Protein AF-A0A7S3ST66-F1 (afdb_monomer_lite)

pLDDT: mean 73.98, std 17.17, range [30.98, 94.31]

Radius of gyration: 25.69 Å; chains: 1; bounding box: 51×33×82 Å

Foldseek 3Di:
DVVVVVVVVVVVVVVVVVVVVVVVVVVVVVVVVVVVVVVVVVVVVVVVVVVVPDDDDDPPDPDPVPPPPDDDDPVLLVLLLVLLCVLPVVDDSVLSVQLSVLLVVCVVVVNVVSVVLSVVSSSLSVVLVPQDDLDDDPCSVVSVVVNNVSSVVSVVCSVVSVVSSVPD

Sequence (168 aa):
AAAEEAARVARERREAEMAAAEEAEAAAERLVAEEAAASAEAKAAVLAEEAAGGFRFDVVSAPRGAEETGSWSDALEGRVFEQMLAAFDNYPPEEVEALLAALVRAAGDGEAEAERSLLKLAGLARSIEALPAAGSGGDGALAADEARSLYSQVRMWGKDGERWLEGR

Structure (mmCIF, N/CA/C/O backbone):
data_AF-A0A7S3ST66-F1
#
_entry.id   AF-A0A7S3ST66-F1
#
loop_
_atom_site.group_PDB
_atom_site.id
_atom_site.type_symbol
_atom_site.label_atom_id
_atom_site.label_alt_id
_atom_site.label_comp_id
_atom_site.label_asym_id
_atom_site.label_entity_id
_atom_site.label_seq_id
_atom_site.pdbx_PDB_ins_code
_atom_site.Cartn_x
_atom_site.Cartn_y
_atom_site.Cartn_z
_atom_site.occupancy
_atom_site.B_iso_or_equiv
_atom_site.auth_seq_id
_atom_site.auth_comp_id
_atom_site.auth_asym_id
_atom_site.auth_atom_id
_atom_site.pdbx_PDB_model_num
ATOM 1 N N . ALA A 1 1 ? 34.665 15.885 -61.845 1.00 63.66 1 ALA A N 1
ATOM 2 C CA . ALA A 1 1 ? 33.401 16.631 -61.671 1.00 63.66 1 ALA A CA 1
ATOM 3 C C . ALA A 1 1 ? 32.408 15.840 -60.812 1.00 63.66 1 ALA A C 1
ATOM 5 O O . ALA A 1 1 ? 32.470 15.993 -59.605 1.00 63.66 1 ALA A O 1
ATOM 6 N N . ALA A 1 2 ? 31.591 14.922 -61.351 1.00 68.06 2 ALA A N 1
ATOM 7 C CA . ALA A 1 2 ? 30.524 14.263 -60.569 1.00 68.06 2 ALA A CA 1
ATOM 8 C C . ALA A 1 2 ? 31.004 13.402 -59.374 1.00 68.06 2 ALA A C 1
ATOM 10 O O . ALA A 1 2 ? 30.399 13.432 -58.308 1.00 68.06 2 ALA A O 1
ATOM 11 N N . ALA A 1 3 ? 32.111 12.664 -59.521 1.00 71.06 3 ALA A N 1
ATOM 12 C CA . ALA A 1 3 ? 32.657 11.832 -58.438 1.00 71.06 3 ALA A CA 1
ATOM 13 C C . ALA A 1 3 ? 33.282 12.653 -57.290 1.00 71.06 3 ALA A C 1
ATOM 15 O O . ALA A 1 3 ? 33.271 12.236 -56.137 1.00 71.06 3 ALA A O 1
ATOM 16 N N . GLU A 1 4 ? 33.804 13.833 -57.611 1.00 73.88 4 GLU A N 1
ATOM 17 C CA . GLU A 1 4 ? 34.454 14.746 -56.665 1.00 73.88 4 GLU A CA 1
ATOM 18 C C . GLU A 1 4 ? 33.411 15.519 -55.846 1.00 73.88 4 GLU A C 1
ATOM 20 O O . GLU A 1 4 ? 33.552 15.699 -54.639 1.00 73.88 4 GLU A O 1
ATOM 25 N N . GLU A 1 5 ? 32.296 15.872 -56.486 1.00 73.12 5 GLU A N 1
ATOM 26 C CA . GLU A 1 5 ? 31.139 16.481 -55.837 1.00 73.12 5 GLU A CA 1
ATOM 27 C C . GLU A 1 5 ? 30.400 15.495 -54.920 1.00 73.12 5 GLU A C 1
ATOM 29 O O . GLU A 1 5 ? 30.042 15.852 -53.799 1.00 73.12 5 GLU A O 1
ATOM 34 N N . ALA A 1 6 ? 30.270 14.226 -55.324 1.00 77.94 6 ALA A N 1
ATOM 35 C CA . ALA A 1 6 ? 29.720 13.173 -54.468 1.00 77.94 6 ALA A CA 1
ATOM 36 C C . ALA A 1 6 ? 30.592 12.906 -53.225 1.00 77.94 6 ALA A C 1
ATOM 38 O O . ALA A 1 6 ? 30.066 12.726 -52.126 1.00 77.94 6 ALA A O 1
ATOM 39 N N . ALA A 1 7 ? 31.921 12.929 -53.377 1.00 79.81 7 ALA A N 1
ATOM 40 C CA . ALA A 1 7 ? 32.851 12.781 -52.258 1.00 79.81 7 ALA A CA 1
ATOM 41 C C . ALA A 1 7 ? 32.781 13.968 -51.280 1.00 79.81 7 ALA A C 1
ATOM 43 O O . ALA A 1 7 ? 32.843 13.764 -50.067 1.00 79.81 7 ALA A O 1
ATOM 44 N N . ARG A 1 8 ? 32.595 15.196 -51.788 1.00 83.06 8 ARG A N 1
ATOM 45 C CA . ARG A 1 8 ? 32.399 16.393 -50.956 1.00 83.06 8 ARG A CA 1
ATOM 46 C C . ARG A 1 8 ? 31.115 16.302 -50.128 1.00 83.06 8 ARG A C 1
ATOM 48 O O . ARG A 1 8 ? 31.176 16.462 -48.915 1.00 83.06 8 ARG A O 1
ATOM 55 N N . VAL A 1 9 ? 29.988 15.960 -50.754 1.00 82.69 9 VAL A N 1
ATOM 56 C CA . VAL A 1 9 ? 28.689 15.835 -50.062 1.00 82.69 9 VAL A CA 1
ATOM 57 C C . VAL A 1 9 ? 28.717 14.727 -49.005 1.00 82.69 9 VAL A C 1
ATOM 59 O O . VAL A 1 9 ? 28.185 14.896 -47.910 1.00 82.69 9 VAL A O 1
ATOM 62 N N . ALA A 1 10 ? 29.372 13.598 -49.293 1.00 81.19 10 ALA A N 1
ATOM 63 C CA . ALA A 1 10 ? 29.528 12.516 -48.320 1.00 81.19 10 ALA A CA 1
ATOM 64 C C . ALA A 1 10 ? 30.352 12.946 -47.094 1.00 81.19 10 ALA A C 1
ATOM 66 O O . ALA A 1 10 ? 30.058 12.528 -45.973 1.00 81.19 10 ALA A O 1
ATOM 67 N N . ARG A 1 11 ? 31.366 13.795 -47.296 1.00 83.88 11 ARG A N 1
ATOM 68 C CA . ARG A 1 11 ? 32.185 14.341 -46.213 1.00 83.88 11 ARG A CA 1
ATOM 69 C C . ARG A 1 11 ? 31.414 15.356 -45.368 1.00 83.88 11 ARG A C 1
ATOM 71 O O . ARG A 1 11 ? 31.411 15.218 -44.152 1.00 83.88 11 ARG A O 1
ATOM 78 N N . GLU A 1 12 ? 30.716 16.297 -45.998 1.00 84.06 12 GLU A N 1
ATOM 79 C CA . GLU A 1 12 ? 29.888 17.298 -45.305 1.00 84.06 12 GLU A CA 1
ATOM 80 C C . GLU A 1 12 ? 28.785 16.638 -44.470 1.00 84.06 12 GLU A C 1
ATOM 82 O O . GLU A 1 12 ? 28.550 17.015 -43.325 1.00 84.06 12 GLU A O 1
ATOM 87 N N . ARG A 1 13 ? 28.149 15.588 -45.006 1.00 82.19 13 ARG A N 1
ATOM 88 C CA . ARG A 1 13 ? 27.138 14.822 -44.272 1.00 82.19 13 ARG A CA 1
ATOM 89 C C . ARG A 1 13 ? 27.719 14.125 -43.043 1.00 82.19 13 ARG A C 1
ATOM 91 O O . ARG A 1 13 ? 27.105 14.155 -41.984 1.00 82.19 13 ARG A O 1
ATOM 98 N N . ARG A 1 14 ? 28.905 13.528 -43.169 1.00 79.94 14 ARG A N 1
ATOM 99 C CA . ARG A 1 14 ? 29.579 12.864 -42.048 1.00 79.94 14 ARG A CA 1
ATOM 100 C C . ARG A 1 14 ? 30.027 13.861 -40.977 1.00 79.94 14 ARG A C 1
ATOM 102 O O . ARG A 1 14 ? 29.932 13.555 -39.796 1.00 79.94 14 ARG A O 1
ATOM 109 N N . GLU A 1 15 ? 30.495 15.040 -41.378 1.00 85.06 15 GLU A N 1
ATOM 110 C CA . GLU A 1 15 ? 30.847 16.125 -40.452 1.00 85.06 15 GLU A CA 1
ATOM 111 C C . GLU A 1 15 ? 29.602 16.642 -39.705 1.00 85.06 15 GLU A C 1
ATOM 113 O O . GLU A 1 15 ? 29.653 16.810 -38.489 1.00 85.06 15 GLU A O 1
ATOM 118 N N . ALA A 1 16 ? 28.460 16.784 -40.387 1.00 79.31 16 ALA A N 1
ATOM 119 C CA . ALA A 1 16 ? 27.192 17.162 -39.756 1.00 79.31 16 ALA A CA 1
ATOM 120 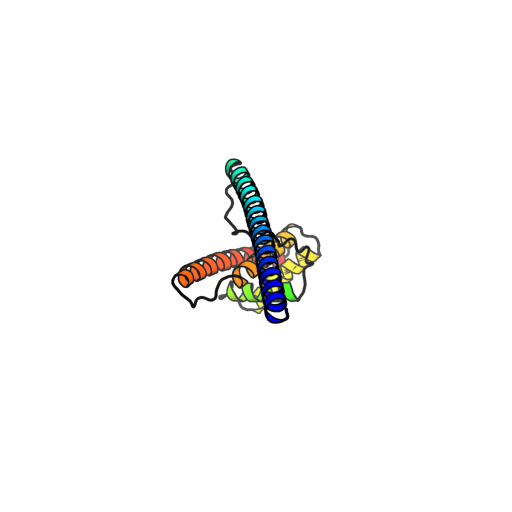C C . ALA A 1 16 ? 26.649 16.089 -38.791 1.00 79.31 16 ALA A C 1
ATOM 122 O O . ALA A 1 16 ? 26.147 16.420 -37.720 1.00 79.31 16 ALA A O 1
ATOM 123 N N . GLU A 1 17 ? 26.769 14.806 -39.145 1.00 78.19 17 GLU A N 1
ATOM 124 C CA . GLU A 1 17 ? 26.357 13.693 -38.279 1.00 78.19 17 GLU A CA 1
ATOM 125 C C . GLU A 1 17 ? 27.221 13.604 -37.008 1.00 78.19 17 GLU A C 1
ATOM 127 O O . GLU A 1 17 ? 26.687 13.334 -35.934 1.00 78.19 17 GLU A O 1
ATOM 132 N N . MET A 1 18 ? 28.529 13.887 -37.092 1.00 82.50 18 MET A N 1
ATOM 133 C CA . MET A 1 18 ? 29.393 13.944 -35.903 1.00 82.50 18 MET A CA 1
ATOM 134 C C . MET A 1 18 ? 29.079 15.148 -35.011 1.00 82.50 18 MET A C 1
ATOM 136 O O . MET A 1 18 ? 28.982 14.978 -33.801 1.00 82.50 18 MET A O 1
ATOM 140 N N . ALA A 1 19 ? 28.844 16.332 -35.587 1.00 83.06 19 ALA A N 1
ATOM 141 C CA . ALA A 1 19 ? 28.464 17.514 -34.810 1.00 83.06 19 ALA A CA 1
ATOM 142 C C . ALA A 1 19 ? 27.136 17.306 -34.054 1.00 83.06 19 ALA A C 1
ATOM 144 O O . ALA A 1 19 ? 27.022 17.660 -32.884 1.00 83.06 19 ALA A O 1
ATOM 145 N N . ALA A 1 20 ? 26.152 16.660 -34.689 1.00 78.00 20 ALA A N 1
ATOM 146 C CA . ALA A 1 20 ? 24.884 16.325 -34.042 1.00 78.00 20 ALA A CA 1
ATOM 147 C C . ALA A 1 20 ? 25.046 15.291 -32.910 1.00 78.00 20 ALA A C 1
ATOM 149 O O . ALA A 1 20 ? 24.328 15.351 -31.912 1.00 78.00 20 ALA A O 1
ATOM 150 N N . ALA A 1 21 ? 25.982 14.346 -33.051 1.00 77.88 21 ALA A N 1
ATOM 151 C CA . ALA A 1 21 ? 26.285 13.370 -32.007 1.00 77.88 21 ALA A CA 1
ATOM 152 C C . ALA A 1 21 ? 26.968 14.022 -30.791 1.00 77.88 21 ALA A C 1
ATOM 154 O O . ALA A 1 21 ? 26.576 13.735 -29.662 1.00 77.88 21 ALA A O 1
ATOM 155 N N . GLU A 1 22 ? 27.914 14.940 -31.012 1.00 80.31 22 GLU A N 1
ATOM 156 C CA . GLU A 1 22 ? 28.578 15.695 -29.938 1.00 80.31 22 GLU A CA 1
ATOM 157 C C . GLU A 1 22 ? 27.595 16.599 -29.173 1.00 80.31 22 GLU A C 1
ATOM 159 O O . GLU A 1 22 ? 27.641 16.672 -27.945 1.00 80.31 22 GLU A O 1
ATOM 164 N N . GLU A 1 23 ? 26.655 17.250 -29.867 1.00 78.19 23 GLU A N 1
ATOM 165 C CA . GLU A 1 23 ? 25.607 18.044 -29.211 1.00 78.19 23 GLU A CA 1
ATOM 166 C C . GLU A 1 23 ? 24.656 17.179 -28.368 1.00 78.19 23 GLU A C 1
ATOM 168 O O . GLU A 1 23 ? 24.257 17.585 -27.272 1.00 78.19 23 GLU A O 1
ATOM 173 N N . ALA A 1 24 ? 24.314 15.977 -28.842 1.00 71.88 24 ALA A N 1
ATOM 174 C CA . ALA A 1 24 ? 23.474 15.039 -28.102 1.00 71.88 24 ALA A CA 1
ATOM 175 C C . ALA A 1 24 ? 24.180 14.488 -26.850 1.00 71.88 24 ALA A C 1
ATOM 177 O O . ALA A 1 24 ? 23.554 14.372 -25.795 1.00 71.88 24 ALA A O 1
ATOM 178 N N . GLU A 1 25 ? 25.479 14.197 -26.942 1.00 76.00 25 GLU A N 1
ATOM 179 C CA . GLU A 1 25 ? 26.301 13.761 -25.809 1.00 76.00 25 GLU A CA 1
ATOM 180 C C . GLU A 1 25 ? 26.424 14.872 -24.757 1.00 76.00 25 GLU A C 1
ATOM 182 O O . GLU A 1 25 ? 26.128 14.646 -23.585 1.00 76.00 25 GLU A O 1
ATOM 187 N N . ALA A 1 26 ? 26.706 16.109 -25.176 1.00 78.75 26 ALA A N 1
ATOM 188 C CA . ALA A 1 26 ? 26.766 17.256 -24.271 1.00 78.75 26 ALA A CA 1
ATOM 189 C C . ALA A 1 26 ? 25.416 17.556 -23.588 1.00 78.75 26 ALA A C 1
ATOM 191 O O . ALA A 1 26 ? 25.382 18.027 -22.448 1.00 78.75 26 ALA A O 1
ATOM 192 N N . ALA A 1 27 ? 24.290 17.301 -24.261 1.00 72.81 27 ALA A N 1
ATOM 193 C CA . ALA A 1 27 ? 22.963 17.423 -23.660 1.00 72.81 27 ALA A CA 1
ATOM 194 C C . ALA A 1 27 ? 22.699 16.317 -22.624 1.00 72.81 27 ALA A C 1
ATOM 196 O O . ALA A 1 27 ? 22.174 16.605 -21.547 1.00 72.81 27 ALA A O 1
ATOM 197 N N . ALA A 1 28 ? 23.106 15.077 -22.911 1.00 67.38 28 ALA A N 1
ATOM 198 C CA . ALA A 1 28 ? 22.996 13.962 -21.975 1.00 67.38 28 ALA A CA 1
ATOM 199 C C . ALA A 1 28 ? 23.866 14.175 -20.724 1.00 67.38 28 ALA A C 1
ATOM 201 O O . ALA A 1 28 ? 23.392 13.977 -19.607 1.00 67.38 28 ALA A O 1
ATOM 202 N N . GLU A 1 29 ? 25.099 14.662 -20.883 1.00 74.38 29 GLU A N 1
ATOM 203 C CA . GLU A 1 29 ? 25.986 14.981 -19.757 1.00 74.38 29 GLU A CA 1
ATOM 204 C C . GLU A 1 29 ? 25.415 16.080 -18.851 1.00 74.38 29 GLU A C 1
ATOM 206 O O . GLU A 1 29 ? 25.532 15.998 -17.627 1.00 74.38 29 GLU A O 1
ATOM 211 N N . ARG A 1 30 ? 24.749 17.091 -19.426 1.00 77.44 30 ARG A N 1
ATOM 212 C CA . ARG A 1 30 ? 24.077 18.142 -18.644 1.00 77.44 30 ARG A CA 1
ATOM 213 C C . ARG A 1 30 ? 22.915 17.595 -17.823 1.00 77.44 30 ARG A C 1
ATOM 215 O O . ARG A 1 30 ? 22.799 17.964 -16.660 1.00 77.44 30 ARG A O 1
ATOM 222 N N . LEU A 1 31 ? 22.108 16.700 -18.395 1.00 67.50 31 LEU A N 1
ATOM 223 C CA . LEU A 1 31 ? 21.007 16.048 -17.677 1.00 67.50 31 LEU A CA 1
ATOM 224 C C . LEU A 1 31 ? 21.521 15.197 -16.510 1.00 67.50 31 LEU A C 1
ATOM 226 O O . LEU A 1 31 ? 21.006 15.304 -15.400 1.00 67.50 31 LEU A O 1
ATOM 230 N N . VAL A 1 32 ? 22.589 14.425 -16.727 1.00 72.31 32 VAL A N 1
ATOM 231 C CA . VAL A 1 32 ? 23.228 13.626 -15.668 1.00 72.31 32 VAL A CA 1
ATOM 232 C C . VAL A 1 32 ? 23.807 14.522 -14.566 1.00 72.31 32 VAL A C 1
ATOM 234 O O . VAL A 1 32 ? 23.696 14.201 -13.383 1.00 72.31 32 VAL A O 1
ATOM 237 N N . ALA A 1 33 ? 24.406 15.662 -14.924 1.00 67.25 33 ALA A N 1
ATOM 238 C CA . ALA A 1 33 ? 24.940 16.615 -13.952 1.00 67.25 33 ALA A CA 1
ATOM 239 C C . ALA A 1 33 ? 23.836 17.313 -13.135 1.00 67.25 33 ALA A C 1
ATOM 241 O O . ALA A 1 33 ? 24.005 17.516 -11.931 1.00 67.25 33 ALA A O 1
ATOM 242 N N . GLU A 1 34 ? 22.710 17.655 -13.762 1.00 65.38 34 GLU A N 1
ATOM 243 C CA . GLU A 1 34 ? 21.543 18.245 -13.097 1.00 65.38 34 GLU A CA 1
ATOM 244 C C . GLU A 1 34 ? 20.892 17.250 -12.123 1.00 65.38 34 GLU A C 1
ATOM 246 O O . GLU A 1 34 ? 20.616 17.590 -10.971 1.00 65.38 34 GLU A O 1
ATOM 251 N N . GLU A 1 35 ? 20.763 15.986 -12.530 1.00 60.91 35 GLU A N 1
ATOM 252 C CA . GLU A 1 35 ? 20.268 14.903 -11.677 1.00 60.91 35 GLU A CA 1
ATOM 253 C C . GLU A 1 35 ? 21.212 14.629 -10.492 1.00 60.91 35 GLU A C 1
ATOM 255 O O . GLU A 1 35 ? 20.773 14.474 -9.346 1.00 60.91 35 GLU A O 1
ATOM 260 N N . ALA A 1 36 ? 22.527 14.647 -10.728 1.00 61.31 36 ALA A N 1
ATOM 261 C CA . ALA A 1 36 ? 23.526 14.496 -9.675 1.00 61.31 36 ALA A CA 1
ATOM 262 C C . ALA A 1 36 ? 23.494 15.660 -8.668 1.00 61.31 36 ALA A C 1
ATOM 264 O O . ALA A 1 36 ? 23.629 15.429 -7.462 1.00 61.31 36 ALA A O 1
ATOM 265 N N . ALA A 1 37 ? 23.280 16.895 -9.133 1.00 64.38 37 ALA A N 1
ATOM 266 C CA . ALA A 1 37 ? 23.150 18.069 -8.274 1.00 64.38 37 ALA A CA 1
ATOM 267 C C . ALA A 1 37 ? 21.884 17.998 -7.403 1.00 64.38 37 ALA A C 1
ATOM 269 O O . ALA A 1 37 ? 21.971 18.180 -6.186 1.00 64.38 37 ALA A O 1
ATOM 270 N N . ALA A 1 38 ? 20.742 17.627 -7.990 1.00 59.62 38 ALA A N 1
ATOM 271 C CA . ALA A 1 38 ? 19.496 17.420 -7.253 1.00 59.62 38 ALA A CA 1
ATOM 272 C C . ALA A 1 38 ? 19.622 16.287 -6.214 1.00 59.62 38 ALA A C 1
ATOM 274 O O . ALA A 1 38 ? 19.124 16.398 -5.091 1.00 59.62 38 ALA A O 1
ATOM 275 N N . SER A 1 39 ? 20.352 15.213 -6.541 1.00 50.88 39 SER A N 1
ATOM 276 C CA . SER A 1 39 ? 20.647 14.112 -5.613 1.00 50.88 39 SER A CA 1
ATOM 277 C C . SER A 1 39 ? 21.589 14.525 -4.472 1.00 50.88 39 SER A C 1
ATOM 279 O O . SER A 1 39 ? 21.445 14.065 -3.337 1.00 50.88 39 SER A O 1
ATOM 281 N N . ALA A 1 40 ? 22.550 15.414 -4.731 1.00 61.03 40 ALA A N 1
ATOM 282 C CA . ALA A 1 40 ? 23.455 15.926 -3.705 1.00 61.03 40 ALA A CA 1
ATOM 283 C C . ALA A 1 40 ? 22.732 16.851 -2.712 1.00 61.03 40 ALA A C 1
ATOM 285 O O . ALA A 1 40 ? 22.902 16.700 -1.501 1.00 61.03 40 ALA A O 1
ATOM 286 N N . GLU A 1 41 ? 21.877 17.749 -3.204 1.00 57.31 41 GLU A N 1
ATOM 287 C CA . GLU A 1 41 ? 21.034 18.609 -2.364 1.00 57.31 41 GLU A CA 1
ATOM 288 C C . GLU A 1 41 ? 20.041 17.778 -1.540 1.00 57.31 41 GLU A C 1
ATOM 290 O O . GLU A 1 41 ? 19.855 17.999 -0.341 1.00 57.31 41 GLU A O 1
ATOM 295 N N . ALA A 1 42 ? 19.498 16.724 -2.152 1.00 52.78 42 ALA A N 1
ATOM 296 C CA . ALA A 1 42 ? 18.650 15.757 -1.483 1.00 52.78 42 ALA A CA 1
ATOM 297 C C . ALA A 1 42 ? 19.334 15.070 -0.296 1.00 52.78 42 ALA A C 1
ATOM 299 O O . ALA A 1 42 ? 18.742 14.983 0.780 1.00 52.78 42 ALA A O 1
ATOM 300 N N . LYS A 1 43 ? 20.572 14.604 -0.491 1.00 54.34 43 LYS A N 1
ATOM 301 C CA . LYS A 1 43 ? 21.386 13.975 0.557 1.00 54.34 43 LYS A CA 1
ATOM 302 C C . LYS A 1 43 ? 21.778 14.969 1.646 1.00 54.34 43 LYS A C 1
ATOM 304 O O . LYS A 1 43 ? 21.756 14.614 2.820 1.00 54.34 43 LYS A O 1
ATOM 309 N N . ALA A 1 44 ? 22.091 16.212 1.282 1.00 57.91 44 ALA A N 1
ATOM 310 C CA . ALA A 1 44 ? 22.423 17.258 2.244 1.00 57.91 44 ALA A CA 1
ATOM 311 C C . ALA A 1 44 ? 21.237 17.593 3.168 1.00 57.91 44 ALA A C 1
ATOM 313 O O . ALA A 1 44 ? 21.436 17.777 4.367 1.00 57.91 44 ALA A O 1
ATOM 314 N N . ALA A 1 45 ? 20.009 17.606 2.639 1.00 56.34 45 ALA A N 1
ATOM 315 C CA . ALA A 1 45 ? 18.800 17.820 3.434 1.00 56.34 45 ALA A CA 1
ATOM 316 C C . ALA A 1 45 ? 18.536 16.676 4.432 1.00 56.34 45 ALA A C 1
ATOM 318 O O . ALA A 1 45 ? 18.174 16.937 5.577 1.00 56.34 45 ALA A O 1
ATOM 319 N N . VAL A 1 46 ? 18.774 15.422 4.026 1.00 51.31 46 VAL A N 1
ATOM 320 C CA . VAL A 1 46 ? 18.647 14.245 4.906 1.00 51.31 46 VAL A CA 1
ATOM 321 C C . VAL A 1 46 ? 19.680 14.294 6.035 1.00 51.31 46 VAL A C 1
ATOM 323 O O . VAL A 1 46 ? 19.320 14.192 7.204 1.00 51.31 46 VAL A O 1
ATOM 326 N N . LEU A 1 47 ? 20.947 14.561 5.706 1.00 55.12 47 LEU A N 1
ATOM 327 C CA . LEU A 1 47 ? 22.028 14.670 6.694 1.00 55.12 47 LEU A CA 1
ATOM 328 C C . LEU A 1 47 ? 21.803 15.823 7.693 1.00 55.12 47 LEU A C 1
ATOM 330 O O . LEU A 1 47 ? 22.191 15.728 8.858 1.00 55.12 47 LEU A O 1
ATOM 334 N N . ALA A 1 48 ? 21.167 16.916 7.256 1.00 56.31 48 ALA A N 1
ATOM 335 C CA . ALA A 1 48 ? 20.810 18.036 8.124 1.00 56.31 48 ALA A CA 1
ATOM 336 C C . ALA A 1 48 ? 19.681 17.687 9.115 1.00 56.31 48 ALA A C 1
ATOM 338 O O . ALA A 1 48 ? 19.720 18.145 10.258 1.00 56.31 48 ALA A O 1
ATOM 339 N N . GLU A 1 49 ? 18.707 16.861 8.715 1.00 47.28 49 GLU A N 1
ATOM 340 C CA . GLU A 1 49 ? 17.666 16.355 9.620 1.00 47.28 49 GLU A CA 1
ATOM 341 C C . GLU A 1 49 ? 18.202 15.289 10.596 1.00 47.28 49 GLU A C 1
ATOM 343 O O . GLU A 1 49 ? 17.817 15.294 11.768 1.00 47.28 49 GLU A O 1
ATOM 348 N N . GLU A 1 50 ? 19.137 14.431 10.170 1.00 47.62 50 GLU A N 1
ATOM 349 C CA . GLU A 1 50 ? 19.799 13.445 11.045 1.00 47.62 50 GLU A CA 1
ATOM 350 C C . GLU A 1 50 ? 20.598 14.114 12.174 1.00 47.62 50 GLU A C 1
ATOM 352 O O . GLU A 1 50 ? 20.544 13.688 13.331 1.00 47.62 50 GLU A O 1
ATOM 357 N N . ALA A 1 51 ? 21.290 15.216 11.869 1.00 51.78 51 ALA A N 1
ATOM 358 C CA . ALA A 1 51 ? 22.035 15.993 12.858 1.00 51.78 51 ALA A CA 1
ATOM 359 C C . ALA A 1 51 ? 21.133 16.648 13.926 1.00 51.78 51 ALA A C 1
ATOM 361 O O . ALA A 1 51 ? 21.612 16.979 15.013 1.00 51.78 51 ALA A O 1
ATOM 362 N N . ALA A 1 52 ? 19.832 16.812 13.651 1.00 50.56 52 ALA A N 1
ATOM 363 C CA . ALA A 1 52 ? 18.859 17.407 14.568 1.00 50.56 52 ALA A CA 1
ATOM 364 C C . ALA A 1 52 ? 18.253 16.406 15.579 1.00 50.56 52 ALA A C 1
ATOM 366 O O . ALA A 1 52 ? 17.410 16.790 16.391 1.00 50.56 52 ALA A O 1
ATOM 367 N N . GLY A 1 53 ? 18.697 15.142 15.582 1.00 38.09 53 GLY A N 1
ATOM 368 C CA . GLY A 1 53 ? 18.439 14.197 16.677 1.00 38.09 53 GLY A CA 1
ATOM 369 C C . GLY A 1 53 ? 17.025 13.607 16.736 1.00 38.09 53 GLY A C 1
ATOM 370 O O . GLY A 1 53 ? 16.584 13.180 17.804 1.00 38.09 53 GLY A O 1
ATOM 371 N N . GLY A 1 54 ? 16.306 13.559 15.613 1.00 36.81 54 GLY A N 1
ATOM 372 C CA . GLY A 1 54 ? 15.024 12.864 15.510 1.00 36.81 54 GLY A CA 1
ATOM 373 C C . GLY A 1 54 ? 15.212 11.408 15.094 1.00 36.81 54 GLY A C 1
ATOM 374 O O . GLY A 1 54 ? 15.506 11.133 13.939 1.00 36.81 54 GLY A O 1
ATOM 375 N N . PHE A 1 55 ? 14.998 10.462 16.007 1.00 32.59 55 PHE A N 1
ATOM 376 C CA . PHE A 1 55 ? 14.850 9.047 15.657 1.00 32.59 55 PHE A CA 1
ATOM 377 C C . PHE A 1 55 ? 13.622 8.895 14.737 1.00 32.59 55 PHE A C 1
ATOM 379 O O . PHE A 1 55 ? 12.486 8.951 15.213 1.00 32.59 55 PHE A O 1
ATOM 386 N N . ARG A 1 56 ? 13.829 8.752 13.421 1.00 41.03 56 ARG A N 1
ATOM 387 C CA . ARG A 1 56 ? 12.782 8.398 12.452 1.00 41.03 56 ARG A CA 1
ATOM 388 C C . ARG A 1 56 ? 13.109 7.055 11.819 1.00 41.03 56 ARG A C 1
ATOM 390 O O . ARG A 1 56 ? 14.192 6.842 11.297 1.00 41.03 56 ARG A O 1
ATOM 397 N N . PHE A 1 57 ? 12.127 6.168 11.898 1.00 35.19 57 PHE A N 1
ATOM 398 C CA . PHE A 1 57 ? 12.048 4.935 11.134 1.00 35.19 57 PHE A CA 1
ATOM 399 C C . PHE A 1 57 ? 11.952 5.325 9.652 1.00 35.19 57 PHE A C 1
ATOM 401 O O . PHE A 1 57 ? 11.001 6.013 9.272 1.00 35.19 57 PHE A O 1
ATOM 408 N N . ASP A 1 58 ? 12.950 4.951 8.853 1.00 37.12 58 ASP A N 1
ATOM 409 C CA . ASP A 1 58 ? 12.973 5.159 7.406 1.00 37.12 58 ASP A CA 1
ATOM 410 C C . ASP A 1 58 ? 11.758 4.479 6.759 1.00 37.12 58 ASP A C 1
ATOM 412 O O . ASP A 1 58 ? 11.747 3.277 6.497 1.00 37.12 58 ASP A O 1
ATOM 416 N N . VAL A 1 59 ? 10.714 5.257 6.467 1.00 37.56 59 VAL A N 1
ATOM 417 C CA . VAL A 1 59 ? 9.895 4.984 5.285 1.00 37.56 59 VAL A CA 1
ATOM 418 C C . VAL A 1 59 ? 10.777 5.423 4.132 1.00 37.56 59 VAL A C 1
ATOM 420 O O . VAL A 1 59 ? 10.869 6.618 3.847 1.00 37.56 59 VAL A O 1
ATOM 423 N N . VAL A 1 60 ? 11.5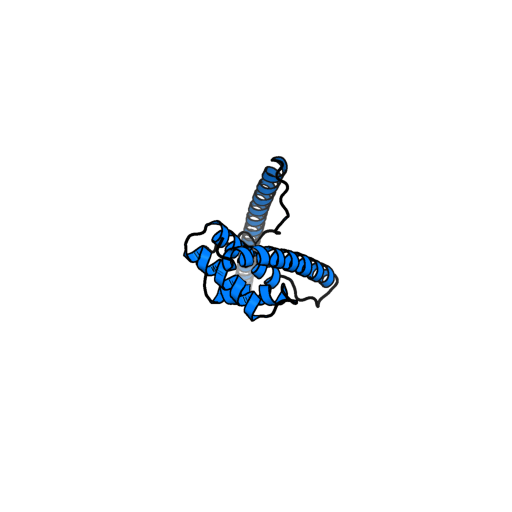10 4.464 3.563 1.00 39.72 60 VAL A N 1
ATOM 424 C CA . VAL A 1 60 ? 12.367 4.661 2.395 1.00 39.72 60 VAL A CA 1
ATOM 425 C C . VAL A 1 60 ? 11.594 5.493 1.382 1.00 39.72 60 VAL A C 1
ATOM 427 O O . VAL A 1 60 ? 10.560 5.072 0.870 1.00 39.72 60 VAL A O 1
ATOM 430 N N . SER A 1 61 ? 12.093 6.716 1.205 1.00 38.41 61 SER A N 1
ATOM 431 C CA . SER A 1 61 ? 11.760 7.699 0.182 1.00 38.41 61 SER A CA 1
ATOM 432 C C . SER A 1 61 ? 10.755 7.198 -0.857 1.00 38.41 61 SER A C 1
ATOM 434 O O . SER A 1 61 ? 11.129 6.523 -1.816 1.00 38.41 61 SER A O 1
ATOM 436 N N . ALA A 1 62 ? 9.492 7.615 -0.726 1.00 41.00 62 ALA A N 1
ATOM 437 C CA . ALA A 1 62 ? 8.661 7.769 -1.912 1.00 41.00 62 ALA A CA 1
ATOM 438 C C . ALA A 1 62 ? 9.473 8.622 -2.912 1.00 41.00 62 ALA A C 1
ATOM 440 O O . ALA A 1 62 ? 10.029 9.647 -2.497 1.00 41.00 62 ALA A O 1
ATOM 441 N N . PRO A 1 63 ? 9.629 8.203 -4.180 1.00 35.19 63 PRO A N 1
ATOM 442 C CA . PRO A 1 63 ? 10.464 8.920 -5.136 1.00 35.19 63 PRO A CA 1
ATOM 443 C C . PRO A 1 63 ? 10.057 10.399 -5.176 1.00 35.19 63 PRO A C 1
ATOM 445 O O . PRO A 1 63 ? 8.876 10.727 -5.333 1.00 35.19 63 PRO A O 1
ATOM 448 N N . ARG A 1 64 ? 11.037 11.297 -4.982 1.00 37.16 64 ARG A N 1
ATOM 449 C CA . ARG A 1 64 ? 10.841 12.747 -5.115 1.00 37.16 64 ARG A CA 1
ATOM 450 C C . ARG A 1 64 ? 10.310 13.014 -6.523 1.00 37.16 64 ARG A C 1
ATOM 452 O O . ARG A 1 64 ? 10.994 12.752 -7.504 1.00 37.16 64 ARG A O 1
ATOM 459 N N . GLY A 1 65 ? 9.051 13.440 -6.579 1.00 30.98 65 GLY A N 1
ATOM 460 C CA . GLY A 1 65 ? 8.191 13.391 -7.763 1.00 30.98 65 GLY A CA 1
ATOM 461 C C . GLY A 1 65 ? 6.749 12.995 -7.421 1.00 30.98 65 GLY A C 1
ATOM 462 O O . GLY A 1 65 ? 5.832 13.358 -8.145 1.00 30.98 65 GLY A O 1
ATOM 463 N N . ALA A 1 66 ? 6.515 12.359 -6.266 1.00 40.06 66 ALA A N 1
ATOM 464 C CA . ALA A 1 66 ? 5.177 12.166 -5.703 1.00 40.06 66 ALA A CA 1
ATOM 465 C C . ALA A 1 66 ? 4.636 13.427 -4.990 1.00 40.06 66 ALA A C 1
ATOM 467 O O . ALA A 1 66 ? 3.986 13.327 -3.953 1.00 40.06 66 ALA A O 1
ATOM 468 N N . GLU A 1 67 ? 4.856 14.616 -5.555 1.00 38.28 67 GLU A N 1
ATOM 469 C CA . GLU A 1 67 ? 3.857 15.682 -5.429 1.00 38.28 67 GLU A CA 1
ATOM 470 C C . GLU A 1 67 ? 2.750 15.385 -6.444 1.00 38.28 67 GLU A C 1
ATOM 472 O O . GLU A 1 67 ? 2.559 16.092 -7.426 1.00 38.28 67 GLU A O 1
ATOM 477 N N . GLU A 1 68 ? 2.007 14.304 -6.218 1.00 41.12 68 GLU A N 1
ATOM 478 C CA . GLU A 1 68 ? 0.622 14.311 -6.653 1.00 41.12 68 GLU A CA 1
ATOM 479 C C . GLU A 1 68 ? -0.194 14.647 -5.418 1.00 41.12 68 GLU A C 1
ATOM 481 O O . GLU A 1 68 ? -0.498 13.804 -4.574 1.00 41.12 68 GLU A O 1
ATOM 486 N N . THR A 1 69 ? -0.561 15.920 -5.361 1.00 42.91 69 THR A N 1
ATOM 487 C CA . THR A 1 69 ? -1.861 16.441 -4.935 1.00 42.91 69 THR A CA 1
ATOM 488 C C . THR A 1 69 ? -3.029 15.682 -5.596 1.00 42.91 69 THR A C 1
ATOM 490 O O . THR A 1 69 ? -3.952 16.270 -6.151 1.00 42.91 69 THR A O 1
ATOM 493 N N . GLY A 1 70 ? -3.002 14.351 -5.570 1.00 48.62 70 GLY A N 1
ATOM 494 C CA . GLY A 1 70 ? -4.092 13.500 -5.995 1.00 48.62 70 GLY A CA 1
ATOM 495 C C . GLY A 1 70 ? -5.077 13.432 -4.847 1.00 48.62 70 GLY A C 1
ATOM 496 O O . GLY A 1 70 ? -4.790 12.822 -3.817 1.00 48.62 70 GLY A O 1
ATOM 497 N N . SER A 1 71 ? -6.227 14.078 -5.013 1.00 60.97 71 SER A N 1
ATOM 498 C CA . SER A 1 71 ? -7.398 13.820 -4.180 1.00 60.97 71 SER A CA 1
ATOM 499 C C . SER A 1 71 ? -7.581 12.311 -4.003 1.00 60.97 71 SER A C 1
ATOM 501 O O . SER A 1 71 ? -7.419 11.559 -4.972 1.00 60.97 71 SER A O 1
ATOM 503 N N . TRP A 1 72 ? -7.931 11.873 -2.791 1.00 76.75 72 TRP A N 1
ATOM 504 C CA . TRP A 1 72 ? -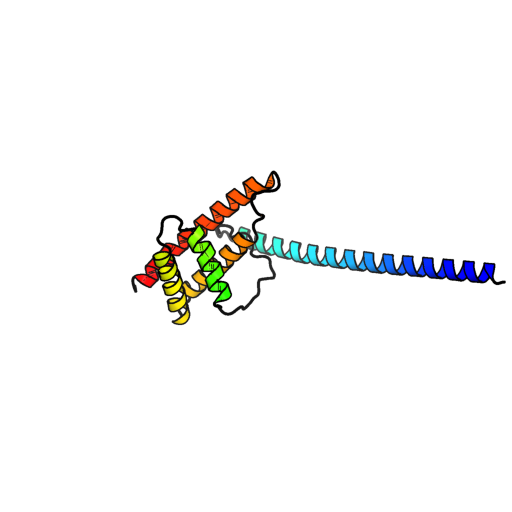8.351 10.493 -2.552 1.00 76.75 72 TRP A CA 1
ATOM 505 C C . TRP A 1 72 ? -9.372 10.081 -3.624 1.00 76.75 72 TRP A C 1
ATOM 507 O O . TRP A 1 72 ? -10.319 10.819 -3.894 1.00 76.75 72 TRP A O 1
ATOM 517 N N . SER A 1 73 ? -9.121 8.964 -4.304 1.00 82.12 73 SER A N 1
ATOM 518 C CA . SER A 1 73 ? -9.926 8.492 -5.434 1.00 82.12 73 SER A CA 1
ATOM 519 C C . SER A 1 73 ? -10.212 7.008 -5.280 1.00 82.12 73 SER A C 1
ATOM 521 O O . SER A 1 73 ? -9.385 6.287 -4.723 1.00 82.12 73 SER A O 1
ATOM 523 N N . ASP A 1 74 ? -11.318 6.539 -5.853 1.00 80.69 74 ASP A N 1
ATOM 524 C CA . ASP A 1 74 ? -11.732 5.130 -5.800 1.00 80.69 74 ASP A CA 1
ATOM 525 C C . ASP A 1 74 ? -10.626 4.177 -6.293 1.00 80.69 74 ASP A C 1
ATOM 527 O O . ASP A 1 74 ? -10.418 3.095 -5.750 1.00 80.69 74 ASP A O 1
ATOM 531 N N . ALA A 1 75 ? -9.850 4.600 -7.298 1.00 81.44 75 ALA A N 1
ATOM 532 C CA . ALA A 1 75 ? -8.733 3.821 -7.831 1.00 81.44 75 ALA A CA 1
ATOM 533 C C . ALA A 1 75 ? -7.523 3.753 -6.881 1.00 81.44 75 ALA A C 1
ATOM 535 O O . ALA A 1 75 ? -6.735 2.808 -6.945 1.00 81.44 75 ALA A O 1
ATOM 536 N N . LEU A 1 76 ? -7.311 4.772 -6.045 1.00 84.75 76 LEU A N 1
ATOM 537 C CA . LEU A 1 76 ? -6.286 4.739 -5.001 1.00 84.75 76 LEU A CA 1
ATOM 538 C C . LEU A 1 76 ? -6.765 3.916 -3.803 1.00 84.75 76 LEU A C 1
ATOM 540 O O . LEU A 1 76 ? -5.996 3.116 -3.279 1.00 84.75 76 LEU A O 1
ATOM 544 N N . GLU A 1 77 ? -8.030 4.074 -3.418 1.00 87.31 77 GLU A N 1
ATOM 545 C CA . GLU A 1 77 ? -8.658 3.303 -2.348 1.00 87.31 77 GLU A CA 1
ATOM 546 C C . GLU A 1 77 ? -8.610 1.802 -2.638 1.00 87.31 77 GLU A C 1
ATOM 548 O O . GLU A 1 77 ? -8.146 1.043 -1.793 1.00 87.31 77 GLU A O 1
ATOM 553 N N . GLY A 1 78 ? -8.967 1.382 -3.858 1.00 85.44 78 GLY A N 1
ATOM 554 C CA . GLY A 1 78 ? -8.888 -0.022 -4.270 1.00 85.44 78 GLY A CA 1
ATOM 555 C C . GLY A 1 78 ? -7.474 -0.604 -4.169 1.00 85.44 78 GLY A C 1
ATOM 556 O O . GLY A 1 78 ? -7.296 -1.704 -3.655 1.00 85.44 78 GLY A O 1
ATOM 557 N N . ARG A 1 79 ? -6.448 0.158 -4.571 1.00 90.75 79 ARG A N 1
ATOM 558 C CA . ARG A 1 79 ? -5.041 -0.265 -4.443 1.00 90.75 79 ARG A CA 1
ATOM 559 C C . ARG A 1 79 ? -4.606 -0.400 -2.989 1.00 90.75 79 ARG A C 1
ATOM 561 O O . ARG A 1 79 ? -3.996 -1.397 -2.613 1.00 90.75 79 ARG A O 1
ATOM 568 N N . VAL A 1 80 ? -4.941 0.583 -2.154 1.00 91.56 80 VAL A N 1
ATOM 569 C CA . VAL A 1 80 ? -4.666 0.523 -0.711 1.00 91.56 80 VAL A CA 1
ATOM 570 C C . VAL A 1 80 ? -5.371 -0.679 -0.086 1.00 91.56 80 VAL A C 1
ATOM 572 O O . VAL A 1 80 ? -4.749 -1.411 0.681 1.00 91.56 80 VAL A O 1
ATOM 575 N N . PHE A 1 81 ? -6.628 -0.918 -0.454 1.00 93.06 81 PHE A N 1
ATOM 576 C CA . PHE A 1 81 ? -7.410 -2.047 0.028 1.00 93.06 81 PHE A CA 1
ATOM 577 C C . PHE A 1 81 ? -6.767 -3.392 -0.326 1.00 93.06 81 PHE A C 1
ATOM 579 O O . PHE A 1 81 ? -6.604 -4.231 0.557 1.00 93.06 81 PHE A O 1
ATOM 586 N N . GLU A 1 82 ? -6.316 -3.585 -1.567 1.00 94.31 82 GLU A N 1
ATOM 587 C CA . GLU A 1 82 ? -5.601 -4.802 -1.977 1.00 94.31 82 GLU A CA 1
ATOM 588 C C . GLU A 1 82 ? -4.345 -5.048 -1.128 1.00 94.31 82 GLU A C 1
ATOM 590 O O . GLU A 1 82 ? -4.119 -6.168 -0.657 1.00 94.31 82 GLU A O 1
ATOM 595 N N . GLN A 1 83 ? -3.551 -4.003 -0.864 1.00 93.56 83 GLN A N 1
ATOM 596 C CA . GLN A 1 83 ? -2.356 -4.141 -0.025 1.00 93.56 83 GLN A CA 1
ATOM 597 C C . GLN A 1 83 ? -2.696 -4.378 1.447 1.00 93.56 83 GLN A C 1
ATOM 599 O O . GLN A 1 83 ? -1.981 -5.114 2.130 1.00 93.56 83 GLN A O 1
ATOM 604 N N . MET A 1 84 ? -3.797 -3.809 1.942 1.00 93.00 84 MET A N 1
ATOM 605 C CA . MET A 1 84 ? -4.307 -4.113 3.275 1.00 93.00 84 MET A CA 1
ATOM 606 C C . MET A 1 84 ? -4.759 -5.572 3.369 1.00 93.00 84 MET A C 1
ATOM 608 O O . MET A 1 84 ? -4.348 -6.251 4.302 1.00 93.00 84 MET A O 1
ATOM 612 N N . LEU A 1 85 ? -5.501 -6.108 2.398 1.00 94.06 85 LEU A N 1
ATOM 613 C CA . LEU A 1 85 ? -5.888 -7.525 2.395 1.00 94.06 85 LEU A CA 1
ATOM 614 C C . LEU A 1 85 ? -4.674 -8.461 2.440 1.00 94.06 85 LEU A C 1
ATOM 616 O O . LEU A 1 85 ? -4.681 -9.447 3.172 1.00 94.06 85 LEU A O 1
ATOM 620 N N . ALA A 1 86 ? -3.613 -8.137 1.698 1.00 91.56 86 ALA A N 1
ATOM 621 C CA . ALA A 1 86 ? -2.370 -8.903 1.737 1.00 91.56 86 ALA A CA 1
ATOM 622 C C . ALA A 1 86 ? -1.632 -8.775 3.086 1.00 91.56 86 ALA A C 1
ATOM 624 O O . ALA A 1 86 ? -1.016 -9.734 3.553 1.00 91.56 86 ALA A O 1
ATOM 625 N N . ALA A 1 87 ? -1.689 -7.604 3.726 1.00 91.69 87 ALA A N 1
ATOM 626 C CA . ALA A 1 87 ? -1.064 -7.357 5.023 1.00 91.69 87 ALA A CA 1
ATOM 627 C C . ALA A 1 87 ? -1.810 -8.031 6.186 1.00 91.69 87 ALA A C 1
ATOM 629 O O . ALA A 1 87 ? -1.172 -8.596 7.078 1.00 91.69 87 ALA A O 1
ATOM 630 N N . PHE A 1 88 ? -3.141 -7.944 6.186 1.00 89.38 88 PHE A N 1
ATOM 631 C CA . PHE A 1 88 ? -4.060 -8.466 7.198 1.00 89.38 88 PHE A CA 1
ATOM 632 C C . PHE A 1 88 ? -4.556 -9.867 6.821 1.00 89.38 88 PHE A C 1
ATOM 634 O O . PHE A 1 88 ? -5.744 -10.162 6.872 1.00 89.38 88 PHE A O 1
ATOM 641 N N . ASP A 1 89 ? -3.622 -10.756 6.494 1.00 87.69 89 ASP A N 1
ATOM 642 C CA . ASP A 1 89 ? -3.864 -12.144 6.075 1.00 87.69 89 ASP A CA 1
ATOM 643 C C . ASP A 1 89 ? -4.647 -13.009 7.085 1.00 87.69 89 ASP A C 1
ATOM 645 O O . ASP A 1 89 ? -5.145 -14.080 6.740 1.00 87.69 89 ASP A O 1
ATOM 649 N N . ASN A 1 90 ? -4.764 -12.548 8.332 1.00 87.62 90 ASN A N 1
ATOM 650 C CA . ASN A 1 90 ? -5.504 -13.203 9.410 1.00 87.62 90 ASN A CA 1
ATOM 651 C C . ASN A 1 90 ? -6.897 -12.600 9.673 1.00 87.62 90 ASN A C 1
ATOM 653 O O . ASN A 1 90 ? -7.607 -13.107 10.542 1.00 87.62 90 ASN A O 1
ATOM 657 N N . TYR A 1 91 ? -7.282 -11.532 8.970 1.00 86.06 91 TYR A N 1
ATOM 658 C CA . TYR A 1 91 ? -8.580 -10.875 9.132 1.00 86.06 91 TYR A CA 1
ATOM 659 C C . TYR A 1 91 ? -9.522 -11.249 7.979 1.00 86.06 91 TYR A C 1
ATOM 661 O O . TYR A 1 91 ? -9.071 -11.427 6.843 1.00 86.06 91 TYR A O 1
ATOM 669 N N . PRO A 1 92 ? -10.838 -11.347 8.229 1.00 91.62 92 PRO A N 1
ATOM 670 C CA . PRO A 1 92 ? -11.825 -11.429 7.161 1.00 91.62 92 PRO A CA 1
ATOM 671 C C . PRO A 1 92 ? -11.766 -10.182 6.256 1.00 91.62 92 PRO A C 1
ATOM 673 O O . PRO A 1 92 ? -11.631 -9.069 6.777 1.00 91.62 92 PRO A O 1
ATOM 676 N N . PRO A 1 93 ? -11.892 -10.318 4.921 1.00 92.00 93 PRO A N 1
ATOM 677 C CA . PRO A 1 93 ? -11.855 -9.179 4.000 1.00 92.00 93 PRO A CA 1
ATOM 678 C C . PRO A 1 93 ? -12.841 -8.058 4.346 1.00 92.00 93 PRO A C 1
ATOM 680 O O . PRO A 1 93 ? -12.507 -6.884 4.215 1.00 92.00 93 PRO A O 1
ATOM 683 N N . GLU A 1 94 ? -14.026 -8.415 4.838 1.00 92.12 94 GLU A N 1
ATOM 684 C CA . GLU A 1 94 ? -15.063 -7.482 5.276 1.00 92.12 94 GLU A CA 1
ATOM 685 C C . GLU A 1 94 ? -14.642 -6.631 6.485 1.00 92.12 94 GLU A C 1
ATOM 687 O O . GLU A 1 94 ? -15.037 -5.470 6.594 1.00 92.12 94 GLU A O 1
ATOM 692 N N . GLU A 1 95 ? -13.813 -7.170 7.384 1.00 91.44 95 GLU A N 1
ATOM 693 C CA . GLU A 1 95 ? -13.282 -6.409 8.517 1.00 91.44 95 GLU A CA 1
ATOM 694 C C . GLU A 1 95 ? -12.224 -5.414 8.036 1.00 91.44 95 GLU A C 1
ATOM 696 O O . GLU A 1 95 ? -12.229 -4.255 8.445 1.00 91.44 95 GLU A O 1
ATOM 701 N N . VAL A 1 96 ? -11.364 -5.834 7.105 1.00 92.12 96 VAL A N 1
ATOM 702 C CA . VAL A 1 96 ? -10.361 -4.958 6.481 1.00 92.12 96 VAL A CA 1
ATOM 703 C C . VAL A 1 96 ? -11.030 -3.816 5.709 1.00 92.12 96 VAL A C 1
ATOM 705 O O . VAL A 1 96 ? -10.596 -2.666 5.807 1.00 92.12 96 VAL A O 1
ATOM 708 N N . GLU A 1 97 ? -12.114 -4.109 4.990 1.00 92.56 97 GLU A N 1
ATOM 709 C CA . GLU A 1 97 ? -12.918 -3.111 4.278 1.00 92.56 97 GLU A CA 1
ATOM 710 C C . GLU A 1 97 ? -13.539 -2.107 5.257 1.00 92.56 97 GLU A C 1
ATOM 712 O O . GLU A 1 97 ? -13.434 -0.895 5.060 1.00 92.56 97 GLU A O 1
ATOM 717 N N . ALA A 1 98 ? -14.116 -2.589 6.362 1.00 91.31 98 ALA A N 1
ATOM 718 C CA . ALA A 1 98 ? -14.694 -1.732 7.393 1.00 91.31 98 ALA A CA 1
ATOM 719 C C . ALA A 1 98 ? -13.651 -0.802 8.041 1.00 91.31 98 ALA A C 1
ATOM 721 O O . ALA A 1 98 ? -13.946 0.372 8.289 1.00 91.31 98 ALA A O 1
ATOM 722 N N . LEU A 1 99 ? -12.431 -1.297 8.285 1.00 92.00 99 LEU A N 1
ATOM 723 C CA . LEU A 1 99 ? -11.321 -0.511 8.833 1.00 92.00 99 LEU A CA 1
ATOM 724 C C . LEU A 1 99 ? -10.923 0.636 7.901 1.00 92.00 99 LEU A C 1
ATOM 726 O O . LEU A 1 99 ? -10.803 1.784 8.340 1.00 92.00 99 LEU A O 1
ATOM 730 N N . LEU A 1 100 ? -10.751 0.338 6.611 1.00 92.38 100 LEU A N 1
ATOM 731 C CA . LEU A 1 100 ? -10.420 1.350 5.613 1.00 92.38 100 LEU A CA 1
ATOM 732 C C . LEU A 1 100 ? -11.560 2.366 5.460 1.00 92.38 100 LEU A C 1
ATOM 734 O O . LEU A 1 100 ? -11.317 3.571 5.515 1.00 92.38 100 LEU A O 1
ATOM 738 N N . ALA A 1 101 ? -12.810 1.904 5.375 1.00 91.12 101 ALA A N 1
ATOM 739 C CA . ALA A 1 101 ? -13.981 2.770 5.260 1.00 91.12 101 ALA A CA 1
ATOM 740 C C . ALA A 1 101 ? -14.148 3.712 6.468 1.00 91.12 101 ALA A C 1
ATOM 742 O O . ALA A 1 101 ? -14.591 4.855 6.322 1.00 91.12 101 ALA A O 1
ATOM 743 N N . ALA A 1 102 ? -13.793 3.267 7.678 1.00 90.69 102 ALA A N 1
ATOM 744 C CA . ALA A 1 102 ? -13.795 4.119 8.864 1.00 90.69 102 ALA A CA 1
ATOM 745 C C . ALA A 1 102 ? -12.749 5.239 8.780 1.00 90.69 102 ALA A C 1
ATOM 747 O O . ALA A 1 102 ? -13.083 6.390 9.060 1.00 90.69 102 ALA A O 1
ATOM 748 N N . LEU A 1 103 ? -11.529 4.928 8.331 1.00 89.25 103 LEU A N 1
ATOM 749 C CA . LEU A 1 103 ? -10.476 5.924 8.105 1.00 89.25 103 LEU A CA 1
ATOM 750 C C . LEU A 1 103 ? -10.860 6.939 7.022 1.00 89.25 103 LEU A C 1
ATOM 752 O O . LEU A 1 103 ? -10.686 8.138 7.227 1.00 89.25 103 LEU A O 1
ATOM 756 N N . VAL A 1 104 ? -11.410 6.473 5.896 1.00 90.44 104 VAL A N 1
ATOM 757 C CA . VAL A 1 104 ? -11.860 7.334 4.786 1.00 90.44 104 VAL A CA 1
ATOM 758 C C . VAL A 1 104 ? -12.952 8.295 5.241 1.00 90.44 104 VAL A C 1
ATOM 760 O O . VAL A 1 104 ? -12.873 9.494 4.978 1.00 90.44 104 VAL A O 1
ATOM 763 N N . ARG A 1 105 ? -13.943 7.798 5.985 1.00 88.62 105 ARG A N 1
ATOM 764 C CA . ARG A 1 105 ? -15.004 8.635 6.555 1.00 88.62 105 ARG A CA 1
ATOM 765 C C . ARG A 1 105 ? -14.463 9.666 7.543 1.00 88.62 105 ARG A C 1
ATOM 767 O O . ARG A 1 105 ? -14.790 10.834 7.397 1.00 88.62 105 ARG A O 1
ATOM 774 N N . ALA A 1 106 ? -13.616 9.261 8.491 1.00 87.06 106 ALA A N 1
ATOM 775 C CA . ALA A 1 106 ? -13.032 10.185 9.465 1.00 87.06 106 ALA A CA 1
ATOM 776 C C . ALA A 1 106 ? -12.213 11.293 8.779 1.00 87.06 106 ALA A C 1
ATOM 778 O O . ALA A 1 106 ? -12.318 12.463 9.137 1.00 87.06 106 ALA A O 1
ATOM 779 N N . ALA A 1 107 ? -11.449 10.949 7.738 1.00 86.69 107 ALA A N 1
ATOM 780 C CA . ALA A 1 107 ? -10.760 11.939 6.915 1.00 86.69 107 ALA A CA 1
ATOM 781 C C . ALA A 1 107 ? -11.745 12.877 6.193 1.00 86.69 107 ALA A C 1
ATOM 783 O O . ALA A 1 107 ? -11.539 14.086 6.181 1.00 86.69 107 ALA A O 1
ATOM 784 N N . GLY A 1 108 ? -12.847 12.346 5.653 1.00 82.75 108 GLY A N 1
ATOM 785 C CA . GLY A 1 108 ? -13.926 13.142 5.056 1.00 82.75 108 GLY A CA 1
ATOM 786 C C . GLY A 1 108 ? -14.622 14.093 6.040 1.00 82.75 108 GLY A C 1
ATOM 787 O O . GLY A 1 108 ? -15.062 15.169 5.636 1.00 82.75 108 GLY A O 1
ATOM 788 N N . ASP A 1 109 ? -14.659 13.733 7.324 1.00 84.94 109 ASP A N 1
ATOM 789 C CA . ASP A 1 109 ? -15.167 14.566 8.420 1.00 84.94 109 ASP A CA 1
ATOM 790 C C . ASP A 1 109 ? -14.144 15.630 8.891 1.00 84.94 109 ASP A C 1
ATOM 792 O O . ASP A 1 109 ? -14.457 16.465 9.743 1.00 84.94 109 ASP A O 1
ATOM 796 N N . GLY A 1 110 ? -12.938 15.652 8.307 1.00 78.38 110 GLY A N 1
ATOM 797 C CA . GLY A 1 110 ? -11.884 16.631 8.585 1.00 78.38 110 GLY A CA 1
ATOM 798 C C . GLY A 1 110 ? -10.904 16.225 9.689 1.00 78.38 110 GLY A C 1
ATOM 799 O O . GLY A 1 110 ? -10.165 17.074 10.199 1.00 78.38 110 GLY A O 1
ATOM 800 N N . GLU A 1 111 ? -10.870 14.947 10.077 1.00 84.62 111 GLU A N 1
ATOM 801 C CA . GLU A 1 111 ? -9.916 14.451 11.069 1.00 84.62 111 GLU A CA 1
ATOM 802 C C . GLU A 1 111 ? -8.503 14.363 10.481 1.00 84.62 111 GLU A C 1
ATOM 804 O O . GLU A 1 111 ? -8.124 13.404 9.803 1.00 84.62 111 GLU A O 1
ATOM 809 N N . ALA A 1 112 ? -7.669 15.353 10.806 1.00 81.62 112 ALA A N 1
ATOM 810 C CA . ALA A 1 112 ? -6.316 15.483 10.262 1.00 81.62 112 ALA A CA 1
ATOM 811 C C . ALA A 1 112 ? -5.413 14.264 10.538 1.00 81.62 112 ALA A C 1
ATOM 813 O O . ALA A 1 112 ? -4.431 14.033 9.832 1.00 81.62 112 ALA A O 1
ATOM 814 N N . GLU A 1 113 ? -5.678 13.488 11.593 1.00 85.00 113 GLU A N 1
ATOM 815 C CA . GLU A 1 113 ? -4.931 12.255 11.854 1.00 85.00 113 GLU A CA 1
ATOM 816 C C . GLU A 1 113 ? -5.356 11.105 10.936 1.00 85.00 113 GLU A C 1
ATOM 818 O O . GLU A 1 113 ? -4.491 10.360 10.471 1.00 85.00 113 GLU A O 1
ATOM 823 N N . ALA A 1 114 ? -6.647 10.998 10.612 1.00 84.81 114 ALA A N 1
ATOM 824 C CA . ALA A 1 114 ? -7.143 10.037 9.634 1.00 84.81 114 ALA A CA 1
ATOM 825 C C . ALA A 1 114 ? -6.596 10.359 8.235 1.00 84.81 114 ALA A C 1
ATOM 827 O O . ALA A 1 114 ? -6.043 9.477 7.583 1.00 84.81 114 ALA A O 1
ATOM 828 N N . GLU A 1 115 ? -6.607 11.631 7.825 1.00 84.69 115 GLU A N 1
ATOM 829 C CA . GLU A 1 115 ? -5.996 12.072 6.561 1.00 84.69 115 GLU A CA 1
ATOM 830 C C . GLU A 1 115 ? -4.512 11.685 6.470 1.00 84.69 115 GLU A C 1
ATOM 832 O O . GLU A 1 115 ? -4.064 11.100 5.481 1.00 84.69 115 GLU A O 1
ATOM 837 N N . ARG A 1 116 ? -3.734 11.943 7.532 1.00 84.56 116 ARG A N 1
ATOM 838 C CA . ARG A 1 116 ? -2.317 11.542 7.591 1.00 84.56 116 ARG A CA 1
ATOM 839 C C . ARG A 1 116 ? -2.133 10.030 7.498 1.00 84.56 116 ARG A C 1
ATOM 841 O O . ARG A 1 116 ? -1.142 9.583 6.925 1.00 84.56 116 ARG A O 1
ATOM 848 N N . SER A 1 117 ? -3.047 9.261 8.078 1.00 87.56 117 SER A N 1
ATOM 849 C CA . SER A 1 117 ? -3.020 7.797 8.047 1.00 87.56 117 SER A CA 1
ATOM 850 C C . SER A 1 117 ? -3.260 7.275 6.631 1.00 87.56 117 SER A C 1
ATOM 852 O O . SER A 1 117 ? -2.481 6.465 6.131 1.00 87.56 117 SER A O 1
ATOM 854 N N . LEU A 1 118 ? -4.262 7.822 5.939 1.00 86.75 118 LEU A N 1
ATOM 855 C CA . LEU A 1 118 ? -4.574 7.491 4.547 1.00 86.75 118 LEU A CA 1
ATOM 856 C C . LEU A 1 118 ? -3.428 7.840 3.593 1.00 86.75 118 LEU A C 1
ATOM 858 O O . LEU A 1 118 ? -3.067 7.027 2.744 1.00 86.75 118 LEU A O 1
ATOM 862 N N . LEU A 1 119 ? -2.802 9.010 3.756 1.00 85.69 119 LEU A N 1
ATOM 863 C CA . LEU A 1 119 ? -1.640 9.401 2.949 1.00 85.69 119 LEU A CA 1
ATOM 864 C C . LEU A 1 119 ? -0.464 8.434 3.130 1.00 85.69 119 LEU A C 1
ATOM 866 O O . LEU A 1 119 ? 0.213 8.085 2.162 1.00 85.69 119 LEU A O 1
ATOM 870 N N . LYS A 1 120 ? -0.230 7.968 4.359 1.00 88.25 120 LYS A N 1
ATOM 871 C CA . LYS A 1 120 ? 0.831 6.998 4.647 1.00 88.25 120 LYS A CA 1
ATOM 872 C C . LYS A 1 120 ? 0.504 5.618 4.086 1.00 88.25 120 LYS A C 1
ATOM 874 O O . LYS A 1 120 ? 1.377 5.019 3.468 1.00 88.25 120 LYS A O 1
ATOM 879 N N . LEU A 1 121 ? -0.735 5.147 4.222 1.00 90.06 121 LEU A N 1
ATOM 880 C CA . LEU A 1 121 ? -1.195 3.903 3.597 1.00 90.06 121 LEU A CA 1
ATOM 881 C C . LEU A 1 121 ? -1.049 3.943 2.071 1.00 90.06 121 LEU A C 1
ATOM 883 O O . LEU A 1 121 ? -0.529 3.001 1.481 1.00 90.06 121 LEU A O 1
ATOM 887 N N . ALA A 1 122 ? -1.418 5.059 1.441 1.00 87.38 122 ALA A N 1
ATOM 888 C CA . ALA A 1 122 ? -1.216 5.274 0.012 1.00 87.38 122 ALA A CA 1
ATOM 889 C C . ALA A 1 122 ? 0.270 5.248 -0.382 1.00 87.38 122 ALA A C 1
ATOM 891 O O . ALA A 1 122 ? 0.617 4.700 -1.426 1.00 87.38 122 ALA A O 1
ATOM 892 N N . GLY A 1 123 ? 1.150 5.823 0.442 1.00 85.31 123 GLY A N 1
ATOM 893 C CA . GLY A 1 123 ? 2.598 5.747 0.248 1.00 85.31 123 GLY A CA 1
ATOM 894 C C . GLY A 1 123 ? 3.119 4.311 0.324 1.00 85.31 123 GLY A C 1
ATOM 895 O O . GLY A 1 123 ? 3.827 3.871 -0.576 1.00 85.31 123 GLY A O 1
ATOM 896 N N . LEU A 1 124 ? 2.707 3.559 1.349 1.00 88.50 124 LEU A N 1
ATOM 897 C CA . LEU A 1 124 ? 3.095 2.157 1.529 1.00 88.50 124 LEU A CA 1
ATOM 898 C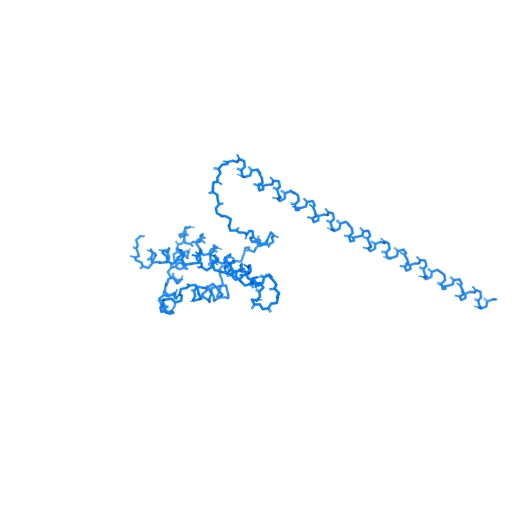 C . LEU A 1 124 ? 2.611 1.274 0.381 1.00 88.50 124 LEU A C 1
ATOM 900 O O . LEU A 1 124 ? 3.380 0.453 -0.109 1.00 88.50 124 LEU A O 1
ATOM 904 N N . ALA A 1 125 ? 1.373 1.468 -0.080 1.00 88.94 125 ALA A N 1
ATOM 905 C CA . ALA A 1 125 ? 0.833 0.709 -1.199 1.00 88.94 125 ALA A CA 1
ATOM 906 C C . ALA A 1 125 ? 1.675 0.901 -2.470 1.00 88.94 125 ALA A C 1
ATOM 908 O O . ALA A 1 125 ? 2.068 -0.078 -3.099 1.00 88.94 125 ALA A O 1
ATOM 909 N N . ARG A 1 126 ? 2.056 2.149 -2.783 1.00 85.94 126 ARG A N 1
ATOM 910 C CA . ARG A 1 126 ? 2.962 2.444 -3.906 1.00 85.94 126 ARG A CA 1
ATOM 911 C C . ARG A 1 126 ? 4.339 1.810 -3.721 1.00 85.94 126 ARG A C 1
ATOM 913 O O . ARG A 1 126 ? 4.889 1.284 -4.682 1.00 85.94 126 ARG A O 1
ATOM 920 N N . SER A 1 127 ? 4.897 1.857 -2.511 1.00 84.88 127 SER A N 1
ATOM 921 C CA . SER A 1 127 ? 6.198 1.240 -2.227 1.00 84.88 127 SER A CA 1
ATOM 922 C C . SER A 1 127 ? 6.160 -0.274 -2.426 1.00 84.88 127 SER A C 1
ATOM 924 O O . SER A 1 127 ? 7.093 -0.823 -3.000 1.00 84.88 127 SER A O 1
ATOM 926 N N . ILE A 1 128 ? 5.077 -0.938 -2.013 1.00 86.44 128 ILE A N 1
ATOM 927 C CA . ILE A 1 128 ? 4.880 -2.379 -2.218 1.00 86.44 128 ILE A CA 1
ATOM 928 C C . ILE A 1 128 ? 4.741 -2.701 -3.712 1.00 86.44 128 ILE A C 1
ATOM 930 O O . ILE A 1 128 ? 5.404 -3.612 -4.198 1.00 86.44 128 ILE A O 1
ATOM 934 N N . GLU A 1 129 ? 3.933 -1.936 -4.453 1.00 85.38 129 GLU A N 1
ATOM 935 C CA . GLU A 1 129 ? 3.753 -2.099 -5.906 1.00 85.38 129 GLU A CA 1
ATOM 936 C C . GLU A 1 129 ? 5.054 -1.893 -6.699 1.00 85.38 129 GLU A C 1
ATOM 938 O O . GLU A 1 129 ? 5.250 -2.510 -7.745 1.00 85.38 129 GLU A O 1
ATOM 943 N N . ALA A 1 130 ? 5.946 -1.030 -6.207 1.00 85.12 130 ALA A N 1
ATOM 944 C CA . ALA A 1 130 ? 7.238 -0.756 -6.826 1.00 85.12 130 ALA A CA 1
ATOM 945 C C . ALA A 1 130 ? 8.291 -1.844 -6.560 1.00 85.12 130 ALA A C 1
ATOM 947 O O . ALA A 1 130 ? 9.343 -1.835 -7.207 1.00 85.12 130 ALA A O 1
ATOM 948 N N . LEU A 1 131 ? 8.046 -2.772 -5.624 1.00 82.50 131 LEU A N 1
ATOM 949 C CA . LEU A 1 131 ? 8.993 -3.849 -5.360 1.00 82.50 131 LEU A CA 1
ATOM 950 C C . LEU A 1 131 ? 9.083 -4.791 -6.566 1.00 82.50 131 LEU A C 1
ATOM 952 O O . LEU A 1 131 ? 8.062 -5.215 -7.114 1.00 82.50 131 LEU A O 1
ATOM 956 N N . PRO A 1 132 ? 10.304 -5.171 -6.983 1.00 74.81 132 PRO A N 1
ATOM 957 C CA . PRO A 1 132 ? 10.465 -6.137 -8.054 1.00 74.81 132 PRO A CA 1
ATOM 958 C C . PRO A 1 132 ? 9.845 -7.469 -7.627 1.00 74.81 132 PRO A C 1
ATOM 960 O O . PRO A 1 132 ? 10.051 -7.936 -6.504 1.00 74.81 132 PRO A O 1
ATOM 963 N N . ALA A 1 133 ? 9.099 -8.098 -8.538 1.00 65.56 133 ALA A N 1
ATOM 964 C CA . ALA A 1 133 ? 8.519 -9.411 -8.290 1.00 65.56 133 ALA A CA 1
ATOM 965 C C . ALA A 1 133 ? 9.619 -10.383 -7.832 1.00 65.56 133 ALA A C 1
ATOM 967 O O . ALA A 1 133 ? 10.663 -10.506 -8.480 1.00 65.56 133 ALA A O 1
ATOM 968 N N . ALA A 1 134 ? 9.387 -11.070 -6.712 1.00 55.41 134 ALA A N 1
ATOM 969 C CA . ALA A 1 134 ? 10.320 -12.042 -6.156 1.00 55.41 134 ALA A CA 1
ATOM 970 C C . ALA A 1 134 ? 10.508 -13.205 -7.148 1.00 55.41 134 ALA A C 1
ATOM 972 O O . ALA A 1 134 ? 9.745 -14.167 -7.152 1.00 55.41 134 ALA A O 1
ATOM 973 N N . GLY A 1 135 ? 11.487 -13.094 -8.049 1.00 51.41 135 GLY A N 1
ATOM 974 C CA . GLY A 1 135 ? 11.632 -14.071 -9.130 1.00 51.41 135 GLY A CA 1
ATOM 975 C C . GLY A 1 135 ? 12.880 -13.979 -10.006 1.00 51.41 135 GLY A C 1
ATOM 976 O O . GLY A 1 135 ? 13.158 -14.939 -10.721 1.00 51.41 135 GLY A O 1
ATOM 977 N N . SER A 1 136 ? 13.674 -12.906 -9.959 1.00 47.72 136 SER A N 1
ATOM 978 C CA . SER A 1 136 ? 14.842 -12.774 -10.846 1.00 47.72 136 SER A CA 1
ATOM 979 C C . SER A 1 136 ? 16.104 -12.318 -10.111 1.00 47.72 136 SER A C 1
ATOM 981 O O . 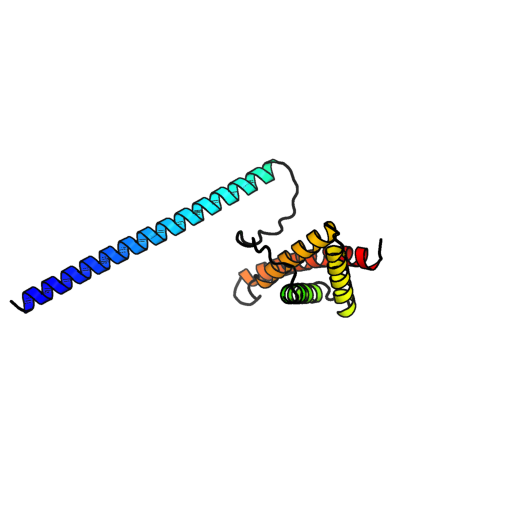SER A 1 136 ? 16.443 -11.140 -10.113 1.00 47.72 136 SER A O 1
ATOM 983 N N . GLY A 1 137 ? 16.830 -13.271 -9.515 1.00 58.06 137 GLY A N 1
ATOM 984 C CA . GLY A 1 137 ? 18.201 -13.073 -9.022 1.00 58.06 137 GLY A CA 1
ATOM 985 C C . GLY A 1 137 ? 18.355 -12.904 -7.506 1.00 58.06 137 GLY A C 1
ATOM 986 O O . GLY A 1 137 ? 17.399 -13.047 -6.744 1.00 58.06 137 GLY A O 1
ATOM 987 N N . GLY A 1 138 ? 19.593 -12.629 -7.072 1.00 56.06 138 GLY A N 1
ATOM 988 C CA . GLY A 1 138 ? 19.971 -12.459 -5.657 1.00 56.06 138 GLY A CA 1
ATOM 989 C C . GLY A 1 138 ? 19.227 -11.329 -4.935 1.00 56.06 138 GLY A C 1
ATOM 990 O O . GLY A 1 138 ? 19.079 -11.380 -3.716 1.00 56.06 138 GLY A O 1
ATOM 991 N N . ASP A 1 139 ? 18.665 -10.387 -5.693 1.00 65.75 139 ASP A N 1
ATOM 992 C CA . ASP A 1 139 ? 17.878 -9.257 -5.189 1.00 65.75 139 ASP A CA 1
ATOM 993 C C . ASP A 1 139 ? 16.458 -9.655 -4.747 1.00 65.75 139 ASP A C 1
ATOM 995 O O . ASP A 1 139 ? 15.802 -8.917 -4.014 1.00 65.75 139 ASP A O 1
ATOM 999 N N . GLY A 1 140 ? 15.978 -10.851 -5.116 1.00 71.06 140 GLY A N 1
ATOM 1000 C CA . GLY A 1 140 ? 14.637 -11.319 -4.745 1.00 71.06 140 GLY A CA 1
ATOM 1001 C C . GLY A 1 140 ? 14.460 -11.568 -3.243 1.00 71.06 140 GLY A C 1
ATOM 1002 O O . GLY A 1 140 ? 13.369 -11.377 -2.712 1.00 71.06 140 GLY A O 1
ATOM 1003 N N . ALA A 1 141 ? 15.529 -11.955 -2.537 1.00 74.31 141 ALA A N 1
ATOM 1004 C CA . ALA A 1 141 ? 15.488 -12.142 -1.085 1.00 74.31 141 ALA A CA 1
ATOM 1005 C C . ALA A 1 141 ? 15.399 -10.803 -0.335 1.00 74.31 141 ALA A C 1
ATOM 1007 O O . ALA A 1 141 ? 14.682 -10.713 0.660 1.00 74.31 141 ALA A O 1
ATOM 1008 N N . LEU A 1 142 ? 16.081 -9.768 -0.840 1.00 75.38 142 LEU A N 1
ATOM 1009 C CA . LEU A 1 142 ? 16.003 -8.407 -0.305 1.00 75.38 142 LEU A CA 1
ATOM 1010 C C . LEU A 1 142 ? 14.620 -7.803 -0.563 1.00 75.38 142 LEU A C 1
ATOM 1012 O O . LEU A 1 142 ? 14.006 -7.285 0.362 1.00 75.38 142 LEU A O 1
ATOM 1016 N N . ALA A 1 143 ? 14.082 -7.966 -1.775 1.00 80.38 143 ALA A N 1
ATOM 1017 C CA . ALA A 1 143 ? 12.727 -7.525 -2.102 1.00 80.38 143 ALA A CA 1
ATOM 1018 C C . ALA A 1 143 ? 11.660 -8.208 -1.226 1.00 80.38 143 ALA A C 1
ATOM 1020 O O . ALA A 1 143 ? 10.722 -7.562 -0.773 1.00 80.38 143 ALA A O 1
ATOM 1021 N N . ALA A 1 144 ? 11.816 -9.502 -0.930 1.00 80.94 144 ALA A N 1
ATOM 1022 C CA . ALA A 1 144 ? 10.908 -10.223 -0.039 1.00 80.94 144 ALA A CA 1
ATOM 1023 C C . ALA A 1 144 ? 11.038 -9.805 1.440 1.00 80.94 144 ALA A C 1
ATOM 1025 O O . ALA A 1 144 ? 10.077 -9.920 2.204 1.00 80.94 144 ALA A O 1
ATOM 1026 N N . ASP A 1 145 ? 12.218 -9.373 1.885 1.00 84.06 145 ASP A N 1
ATOM 1027 C CA . ASP A 1 145 ? 12.406 -8.822 3.232 1.00 84.06 145 ASP A CA 1
ATOM 1028 C C . ASP A 1 145 ? 11.790 -7.426 3.352 1.00 84.06 145 ASP A C 1
ATOM 1030 O O . ASP A 1 145 ? 11.016 -7.171 4.275 1.00 84.06 145 ASP A O 1
ATOM 1034 N N . GLU A 1 146 ? 12.014 -6.582 2.346 1.00 85.25 146 GLU A N 1
ATOM 1035 C CA . GLU A 1 146 ? 11.403 -5.260 2.242 1.00 85.25 146 GLU A CA 1
ATOM 1036 C C . GLU A 1 146 ? 9.873 -5.357 2.186 1.00 85.25 146 GLU A C 1
ATOM 1038 O O . GLU A 1 146 ? 9.183 -4.693 2.955 1.00 85.25 146 GLU A O 1
ATOM 1043 N N . ALA A 1 147 ? 9.320 -6.272 1.380 1.00 86.69 147 ALA A N 1
ATOM 1044 C CA . ALA A 1 147 ? 7.877 -6.514 1.334 1.00 86.69 147 ALA A CA 1
ATOM 1045 C C . ALA A 1 147 ? 7.322 -6.883 2.718 1.00 86.69 147 ALA A C 1
ATOM 1047 O O . ALA A 1 147 ? 6.295 -6.356 3.144 1.00 86.69 147 ALA A O 1
ATOM 1048 N N . ARG A 1 148 ? 8.016 -7.755 3.464 1.00 86.94 148 ARG A N 1
ATOM 1049 C CA . ARG A 1 148 ? 7.614 -8.126 4.832 1.00 86.94 148 ARG A CA 1
ATOM 1050 C C . ARG A 1 148 ? 7.659 -6.934 5.786 1.00 86.94 148 ARG A C 1
ATOM 1052 O O . ARG A 1 148 ? 6.754 -6.806 6.614 1.00 86.94 148 ARG A O 1
ATOM 1059 N N . SER A 1 149 ? 8.670 -6.074 5.666 1.00 89.50 149 SER A N 1
ATOM 1060 C CA . SER A 1 149 ? 8.778 -4.829 6.433 1.00 89.50 149 SER A CA 1
ATOM 1061 C C . SER A 1 149 ? 7.600 -3.895 6.137 1.00 89.50 149 SER A C 1
ATOM 1063 O O . SER A 1 149 ? 6.883 -3.499 7.058 1.00 89.50 149 SER A O 1
ATOM 1065 N N . LEU A 1 150 ? 7.319 -3.633 4.858 1.00 89.00 150 LEU A N 1
ATOM 1066 C CA . LEU A 1 150 ? 6.217 -2.771 4.427 1.00 89.00 150 LEU A CA 1
ATOM 1067 C C . LEU A 1 150 ? 4.852 -3.324 4.856 1.00 89.00 150 LEU A C 1
ATOM 1069 O O . LEU A 1 150 ? 4.052 -2.588 5.430 1.00 89.00 150 LEU A O 1
ATOM 1073 N N . TYR A 1 151 ? 4.595 -4.626 4.693 1.00 89.62 151 TYR A N 1
ATOM 1074 C CA . TYR A 1 151 ? 3.353 -5.240 5.175 1.00 89.62 151 TYR A CA 1
ATOM 1075 C C . TYR A 1 151 ? 3.216 -5.169 6.701 1.00 89.62 151 TYR A C 1
ATOM 1077 O O . TYR A 1 151 ? 2.115 -4.969 7.213 1.00 89.62 151 TYR A O 1
ATOM 1085 N N . SER A 1 152 ? 4.317 -5.269 7.452 1.00 89.31 152 SER A N 1
ATOM 1086 C CA . SER A 1 152 ? 4.298 -5.040 8.902 1.00 89.31 152 SER A CA 1
ATOM 1087 C C . SER A 1 152 ? 3.883 -3.607 9.245 1.00 89.31 152 SER A C 1
ATOM 1089 O O . SER A 1 152 ? 3.095 -3.398 10.168 1.00 89.31 152 SER A O 1
ATOM 1091 N N . GLN A 1 153 ? 4.355 -2.619 8.478 1.00 87.25 153 GLN A N 1
ATOM 1092 C CA . GLN A 1 153 ? 3.939 -1.226 8.641 1.00 87.25 153 GLN A CA 1
ATOM 1093 C C . GLN A 1 153 ? 2.458 -1.036 8.298 1.00 87.25 153 GLN A C 1
ATOM 1095 O O . GLN A 1 153 ? 1.760 -0.379 9.064 1.00 87.25 153 GLN A O 1
ATOM 1100 N N . VAL A 1 154 ? 1.950 -1.659 7.227 1.00 89.56 154 VAL A N 1
ATOM 1101 C CA . VAL A 1 154 ? 0.513 -1.642 6.883 1.00 89.56 154 VAL A CA 1
ATOM 1102 C C . VAL A 1 154 ? -0.335 -2.188 8.037 1.00 89.56 154 VAL A C 1
ATOM 1104 O O . VAL A 1 154 ? -1.316 -1.555 8.419 1.00 89.56 154 VAL A O 1
ATOM 1107 N N . ARG A 1 155 ? 0.079 -3.294 8.677 1.00 87.62 155 ARG A N 1
ATOM 1108 C CA . ARG A 1 155 ? -0.653 -3.866 9.825 1.00 87.62 155 ARG A CA 1
ATOM 1109 C C . ARG A 1 155 ? -0.785 -2.915 11.013 1.00 87.62 155 ARG A C 1
ATOM 1111 O O . ARG A 1 155 ? -1.782 -2.967 11.729 1.00 87.62 155 ARG A O 1
ATOM 1118 N N . MET A 1 156 ? 0.198 -2.042 11.232 1.00 84.62 156 MET A N 1
ATOM 1119 C CA . MET A 1 156 ? 0.156 -1.083 12.341 1.00 84.62 156 MET A CA 1
ATOM 1120 C C . MET A 1 156 ? -0.987 -0.069 12.199 1.00 84.62 156 MET A C 1
ATOM 1122 O O . MET A 1 156 ? -1.539 0.337 13.217 1.00 84.62 156 MET A O 1
ATOM 1126 N N . TRP A 1 157 ? -1.395 0.255 10.967 1.00 80.19 157 TRP A N 1
ATOM 1127 C CA . TRP A 1 157 ? -2.526 1.148 10.673 1.00 80.19 157 TRP A CA 1
ATOM 1128 C C . TRP A 1 157 ? -3.893 0.509 10.919 1.00 80.19 157 TRP A C 1
ATOM 1130 O O . TRP A 1 157 ? -4.889 1.219 11.022 1.00 80.19 157 TRP A O 1
ATOM 1140 N N . GLY A 1 158 ? -3.960 -0.818 11.058 1.00 75.62 158 GLY A N 1
ATOM 1141 C CA . GLY A 1 158 ? -5.203 -1.513 11.408 1.00 75.62 158 GLY A CA 1
ATOM 1142 C C . GLY A 1 158 ? -5.760 -1.002 12.729 1.00 75.62 158 GLY A C 1
ATOM 1143 O O . GLY A 1 158 ? -6.949 -0.736 12.831 1.00 75.62 158 GLY A O 1
ATOM 1144 N N . LYS A 1 159 ? -4.876 -0.714 13.692 1.00 74.69 159 LYS A N 1
ATOM 1145 C CA . LYS A 1 159 ? -5.242 -0.105 14.978 1.00 74.69 159 LYS A CA 1
ATOM 1146 C C . LYS A 1 159 ? -5.840 1.292 14.829 1.00 74.69 159 LYS A C 1
ATOM 1148 O O . LYS A 1 159 ? -6.724 1.665 15.595 1.00 74.69 159 LYS A O 1
ATOM 1153 N N . ASP A 1 160 ? -5.365 2.061 13.853 1.00 76.69 160 ASP A N 1
ATOM 1154 C CA . ASP A 1 160 ? -5.910 3.389 13.583 1.00 76.69 160 ASP A CA 1
ATOM 1155 C C . ASP A 1 160 ? -7.312 3.271 12.978 1.00 76.69 160 ASP A C 1
ATOM 1157 O O . ASP A 1 160 ? -8.211 3.995 13.394 1.00 76.69 160 ASP A O 1
ATOM 1161 N N . GLY A 1 161 ? -7.538 2.309 12.076 1.00 75.44 161 GLY A N 1
ATOM 1162 C CA . GLY A 1 161 ? -8.878 1.964 11.588 1.00 75.44 161 GLY A CA 1
ATOM 1163 C C . GLY A 1 161 ? -9.824 1.497 12.696 1.00 75.44 161 GLY A C 1
ATOM 1164 O O . GLY A 1 161 ? -10.962 1.961 12.763 1.00 75.44 161 GLY A O 1
ATOM 1165 N N . GLU A 1 162 ? -9.345 0.637 13.600 1.00 85.50 162 GLU A N 1
ATOM 1166 C CA . GLU A 1 162 ? -10.115 0.127 14.745 1.00 85.50 162 GLU A CA 1
ATOM 1167 C C . GLU A 1 162 ? -10.573 1.282 15.642 1.00 85.50 162 GLU A C 1
ATOM 1169 O O . GLU A 1 162 ? -11.746 1.365 16.006 1.00 85.50 162 GLU A O 1
ATOM 1174 N N . ARG A 1 163 ? -9.677 2.237 15.921 1.00 86.62 163 ARG A N 1
ATOM 1175 C CA . ARG A 1 163 ? -9.992 3.434 16.711 1.00 86.62 163 ARG A CA 1
ATOM 1176 C C . ARG A 1 163 ? -11.179 4.213 16.138 1.00 86.62 163 ARG A C 1
ATOM 1178 O O . ARG A 1 163 ? -12.054 4.633 16.892 1.00 86.62 163 ARG A O 1
ATOM 1185 N N . TRP A 1 164 ? -11.224 4.395 14.819 1.00 84.12 164 TRP A N 1
ATOM 1186 C CA . TRP A 1 164 ? -12.306 5.133 14.159 1.00 84.12 164 TRP A CA 1
ATOM 1187 C C . TRP A 1 164 ? -13.590 4.310 14.004 1.00 84.12 164 TRP A C 1
ATOM 1189 O O . TRP A 1 164 ? -14.680 4.881 14.028 1.00 84.12 164 TRP A O 1
ATOM 1199 N N . LEU A 1 165 ? -13.496 2.979 13.897 1.00 83.38 165 LEU A N 1
ATOM 1200 C CA . LEU A 1 165 ? -14.663 2.090 13.950 1.00 83.38 165 LEU A CA 1
ATOM 1201 C C . LEU A 1 165 ? -15.358 2.131 15.316 1.00 83.38 165 LEU A C 1
ATOM 1203 O O . LEU A 1 165 ? -16.586 2.115 15.381 1.00 83.38 165 LEU A O 1
ATOM 1207 N N . GLU A 1 166 ? -14.586 2.203 16.400 1.00 79.88 166 GLU A N 1
ATOM 1208 C CA . GLU A 1 166 ? -15.106 2.224 17.771 1.00 79.88 166 GLU A CA 1
ATOM 1209 C C . GLU A 1 166 ? -15.714 3.579 18.190 1.00 79.88 166 GLU A C 1
ATOM 1211 O O . GLU A 1 166 ? -16.334 3.667 19.254 1.00 79.88 166 GLU A O 1
ATOM 1216 N N . GLY A 1 167 ? -15.590 4.619 17.353 1.00 59.78 167 GLY A N 1
ATOM 1217 C CA . GLY A 1 167 ? -16.249 5.916 17.535 1.00 59.78 167 GLY A CA 1
ATOM 1218 C C . GLY A 1 167 ? -15.795 6.703 18.771 1.00 59.78 167 GLY A C 1
AT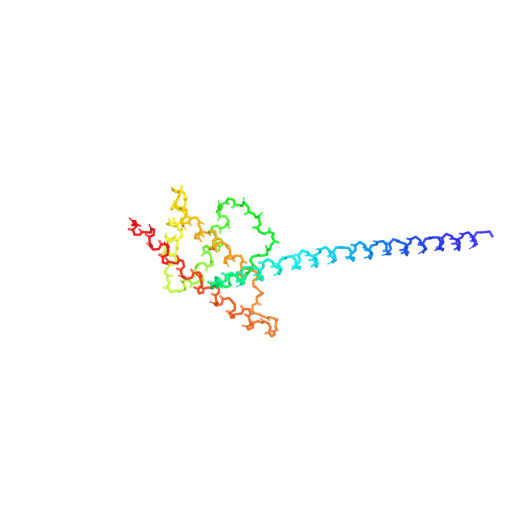OM 1219 O O . GLY A 1 167 ? -16.642 7.297 19.441 1.00 59.78 167 GLY A O 1
ATOM 1220 N N . ARG A 1 168 ? -14.495 6.681 19.102 1.00 48.59 168 ARG A N 1
ATOM 1221 C CA . ARG A 1 168 ? -13.925 7.377 20.272 1.00 48.59 168 ARG A CA 1
ATOM 1222 C C . ARG A 1 168 ? -12.993 8.523 19.922 1.00 48.59 168 ARG A C 1
ATOM 1224 O O . ARG A 1 168 ? -12.028 8.280 19.168 1.00 48.59 168 ARG A O 1
#

Organism: Emiliania huxleyi (NCBI:txid2903)

Secondary structure (DSSP, 8-state):
-HHHHHHHHHHHHHHHHHHHHHHHHHHHHHHHHHHHHHHHHHHHHHHHHHTTT----------TT--------HHHHHHHHHHHHHH-TTS-HHHHHHHHHHHHHHHHTT-HHHHHHHHHHHHHHHHHHTSPPTTSSTHHHHHHHHHHHHHHHHHHTHHHHHHHHTT-